Protein AF-A0A966CJL4-F1 (afdb_monomer_lite)

Structure (mmCIF, N/CA/C/O backbone):
data_AF-A0A966CJL4-F1
#
_entry.id   AF-A0A966CJL4-F1
#
loop_
_atom_site.group_PDB
_atom_site.id
_atom_site.type_symbol
_atom_site.label_atom_id
_atom_site.label_alt_id
_atom_site.label_comp_id
_atom_site.label_asym_id
_atom_site.label_entity_id
_atom_site.label_seq_id
_atom_site.pdbx_PDB_ins_code
_atom_site.Cartn_x
_atom_site.Cartn_y
_atom_site.Cartn_z
_atom_site.occupancy
_atom_site.B_iso_or_equiv
_atom_site.auth_seq_id
_atom_site.auth_comp_id
_atom_site.auth_asym_id
_atom_site.auth_atom_id
_atom_site.pdbx_PDB_model_num
ATOM 1 N N . MET A 1 1 ? -6.968 -20.086 4.602 1.00 40.25 1 MET A N 1
ATOM 2 C CA . MET A 1 1 ? -5.860 -19.150 4.318 1.00 40.25 1 MET A CA 1
ATOM 3 C C . MET A 1 1 ? -6.551 -17.837 4.102 1.00 40.25 1 MET A C 1
ATOM 5 O O . MET A 1 1 ? -7.123 -17.631 3.038 1.00 40.25 1 MET A O 1
ATOM 9 N N . ASP A 1 2 ? -6.613 -17.013 5.132 1.00 55.72 2 ASP A N 1
ATOM 10 C CA . ASP A 1 2 ? -7.594 -15.936 5.158 1.00 55.72 2 ASP A CA 1
ATOM 11 C C . ASP A 1 2 ? -6.849 -14.665 4.725 1.00 55.72 2 ASP A C 1
ATOM 13 O O . ASP A 1 2 ? -6.603 -13.750 5.497 1.00 55.72 2 ASP A O 1
ATOM 17 N N . GLY A 1 3 ? -6.373 -14.724 3.474 1.00 63.75 3 GLY A N 1
ATOM 18 C CA . GLY A 1 3 ? -5.629 -13.710 2.719 1.00 63.75 3 GLY A CA 1
ATOM 19 C C . GLY A 1 3 ? -6.378 -13.399 1.426 1.00 63.75 3 GLY A C 1
ATOM 20 O O . GLY A 1 3 ? -5.866 -13.571 0.322 1.00 63.75 3 GLY A O 1
ATOM 21 N N . LYS A 1 4 ? -7.661 -13.071 1.572 1.00 80.69 4 LYS A N 1
ATOM 22 C CA . LYS A 1 4 ? -8.558 -12.808 0.453 1.00 80.69 4 LYS A CA 1
ATOM 23 C C . LYS A 1 4 ? -8.271 -11.414 -0.098 1.00 80.69 4 LYS A C 1
ATOM 25 O O . LYS A 1 4 ? -8.328 -10.436 0.637 1.00 80.69 4 LYS A O 1
ATOM 30 N N . ILE A 1 5 ? -7.999 -11.335 -1.395 1.00 86.81 5 ILE A N 1
ATOM 31 C CA . ILE A 1 5 ? -7.859 -10.058 -2.091 1.00 86.81 5 ILE A CA 1
ATOM 32 C C . ILE A 1 5 ? -9.255 -9.447 -2.231 1.00 86.81 5 ILE A C 1
ATOM 34 O O . ILE A 1 5 ? -10.117 -10.008 -2.910 1.00 86.81 5 ILE A O 1
ATOM 38 N N . GLU A 1 6 ? -9.489 -8.321 -1.559 1.00 88.88 6 GLU A N 1
ATOM 39 C CA . GLU A 1 6 ? -10.755 -7.579 -1.658 1.00 88.88 6 GLU A CA 1
ATOM 40 C C . GLU A 1 6 ? -10.712 -6.487 -2.729 1.00 88.88 6 GLU A C 1
ATOM 42 O O . GLU A 1 6 ? -11.747 -6.113 -3.279 1.00 88.88 6 GLU A O 1
ATOM 47 N N . LEU A 1 7 ? -9.514 -6.008 -3.061 1.00 90.12 7 LEU A N 1
ATOM 48 C CA . LEU A 1 7 ? -9.294 -5.007 -4.091 1.00 90.12 7 LEU A CA 1
ATOM 49 C C . LEU A 1 7 ? -7.998 -5.302 -4.840 1.00 90.12 7 LEU A C 1
ATOM 51 O O . LEU A 1 7 ? -6.926 -5.378 -4.247 1.00 90.12 7 LEU A O 1
ATOM 55 N N . GLU A 1 8 ? -8.111 -5.391 -6.160 1.00 91.81 8 GLU A N 1
ATOM 56 C CA . GLU A 1 8 ? -6.978 -5.468 -7.071 1.00 91.81 8 GLU A CA 1
ATOM 57 C C . GLU A 1 8 ? -7.225 -4.529 -8.252 1.00 91.81 8 GLU A C 1
ATOM 59 O O . GLU A 1 8 ? -8.313 -4.505 -8.831 1.00 91.81 8 GLU A O 1
ATOM 64 N N . GLY A 1 9 ? -6.213 -3.737 -8.605 1.00 91.50 9 GLY A N 1
ATOM 65 C CA . GLY A 1 9 ? -6.263 -2.827 -9.743 1.00 91.50 9 GLY A CA 1
ATOM 66 C C . GLY A 1 9 ? -6.027 -1.369 -9.366 1.00 91.50 9 GLY A C 1
ATOM 67 O O . GLY A 1 9 ? -5.301 -1.051 -8.427 1.00 91.50 9 GLY A O 1
ATOM 68 N N . ARG A 1 10 ? -6.595 -0.462 -10.165 1.00 90.31 10 ARG A N 1
ATOM 69 C CA . ARG A 1 10 ? -6.429 0.984 -9.987 1.00 90.31 10 ARG A CA 1
ATOM 70 C C . ARG A 1 10 ? -7.544 1.534 -9.113 1.00 90.31 10 ARG A C 1
ATOM 72 O O . ARG A 1 10 ? -8.717 1.296 -9.386 1.00 90.31 10 ARG A O 1
ATOM 79 N N . ILE A 1 11 ? -7.165 2.331 -8.126 1.00 89.56 11 ILE A N 1
ATOM 80 C CA . ILE A 1 11 ? -8.104 3.123 -7.337 1.00 89.56 11 ILE A CA 1
ATOM 81 C C . ILE A 1 11 ? -8.368 4.470 -8.005 1.00 89.56 11 ILE A C 1
ATOM 83 O O . ILE A 1 11 ? -7.509 5.019 -8.701 1.00 89.56 11 ILE A O 1
ATOM 87 N N . LEU A 1 12 ? -9.564 5.007 -7.789 1.00 91.06 12 LEU A N 1
ATOM 88 C CA . LEU A 1 12 ? -9.915 6.351 -8.230 1.00 91.06 12 LEU A CA 1
ATOM 89 C C . LEU A 1 12 ? -9.420 7.378 -7.210 1.00 91.06 12 LEU A C 1
ATOM 91 O O . LEU A 1 12 ? -9.648 7.241 -6.007 1.00 91.06 12 LEU A O 1
ATOM 95 N N . ALA A 1 13 ? -8.766 8.432 -7.697 1.00 88.38 13 ALA A N 1
ATOM 96 C CA . ALA A 1 13 ? -8.285 9.513 -6.846 1.00 88.38 13 ALA A CA 1
ATOM 97 C C . ALA A 1 13 ? -9.445 10.168 -6.076 1.00 88.38 13 ALA A C 1
ATOM 99 O O . ALA A 1 13 ? -10.525 10.389 -6.624 1.00 88.38 13 ALA A O 1
ATOM 100 N N . GLY A 1 14 ? -9.217 10.465 -4.795 1.00 89.38 14 GLY A N 1
ATOM 101 C CA . GLY A 1 14 ? -10.221 11.062 -3.909 1.00 89.38 14 GLY A CA 1
ATOM 102 C C . GLY A 1 14 ? -11.334 10.110 -3.453 1.00 89.38 14 GLY A C 1
ATOM 103 O O . GLY A 1 14 ? -12.239 10.546 -2.747 1.00 89.38 14 GLY A O 1
ATOM 104 N N . SER A 1 15 ? -11.283 8.829 -3.829 1.00 91.19 15 SER A N 1
ATOM 105 C CA . SER A 1 15 ? -12.227 7.816 -3.345 1.00 91.19 15 SER A CA 1
ATOM 106 C C . SER A 1 15 ? -11.719 7.144 -2.071 1.00 91.19 15 SER A C 1
ATOM 108 O O . SER A 1 15 ? -10.515 6.983 -1.879 1.00 91.19 15 SER A O 1
ATOM 110 N N . ALA A 1 16 ? -12.651 6.717 -1.220 1.00 90.38 16 ALA A N 1
ATOM 111 C CA . ALA A 1 16 ? -12.365 5.908 -0.042 1.00 90.38 16 ALA A CA 1
ATOM 112 C C . ALA A 1 16 ? -12.912 4.492 -0.246 1.00 90.38 16 ALA A C 1
ATOM 114 O O . ALA A 1 16 ? -14.062 4.321 -0.651 1.00 90.38 16 ALA A O 1
ATOM 115 N N . TYR A 1 17 ? -12.088 3.492 0.058 1.00 90.69 17 TYR A N 1
ATOM 116 C CA . TYR A 1 17 ? -12.440 2.079 -0.039 1.00 90.69 17 TYR A CA 1
ATOM 117 C C . TYR A 1 17 ? -12.405 1.483 1.373 1.00 90.69 17 TYR A C 1
ATOM 119 O O . TYR A 1 17 ? -11.316 1.340 1.931 1.00 90.69 17 TYR A O 1
ATOM 127 N N . PRO A 1 18 ? -13.566 1.226 1.999 1.00 90.69 18 PRO A N 1
ATOM 128 C CA . PRO A 1 18 ? -13.612 0.614 3.318 1.00 90.69 18 PRO A CA 1
ATOM 129 C C . PRO A 1 18 ? -13.317 -0.886 3.218 1.00 90.69 18 PRO A C 1
ATOM 131 O O . PRO A 1 18 ? -13.856 -1.567 2.347 1.00 90.69 18 PRO A O 1
ATOM 134 N N . PHE A 1 19 ? -12.492 -1.383 4.137 1.00 89.12 19 PHE A N 1
ATOM 135 C CA . PHE A 1 19 ? -12.164 -2.799 4.291 1.00 89.12 19 PHE A CA 1
ATOM 136 C C . PHE A 1 19 ? -12.213 -3.162 5.773 1.00 89.12 19 PHE A C 1
ATOM 138 O O . PHE A 1 19 ? -11.754 -2.380 6.610 1.00 89.12 19 PHE A O 1
ATOM 145 N N . ASP A 1 20 ? -12.713 -4.354 6.085 1.00 86.69 20 ASP A N 1
ATOM 146 C CA . ASP A 1 20 ? -12.796 -4.871 7.450 1.00 86.69 20 ASP A CA 1
ATOM 147 C C . ASP A 1 20 ? -11.873 -6.086 7.603 1.00 86.69 20 ASP A C 1
ATOM 149 O O . ASP A 1 20 ? -12.067 -7.122 6.970 1.00 86.69 20 ASP A O 1
ATOM 153 N N . GLY A 1 21 ? -10.862 -5.970 8.467 1.00 83.31 21 GLY A N 1
ATOM 154 C CA . GLY A 1 21 ? -9.916 -7.046 8.770 1.00 83.31 21 GLY A CA 1
ATOM 155 C C . GLY A 1 21 ? -9.738 -7.224 10.275 1.00 83.31 21 GLY A C 1
ATOM 156 O O . GLY A 1 21 ? -9.379 -6.279 10.975 1.00 83.31 21 GLY A O 1
ATOM 157 N N . SER A 1 22 ? -9.975 -8.436 10.787 1.00 82.31 22 SER A N 1
ATOM 158 C CA . SER A 1 22 ? -9.895 -8.730 12.228 1.00 82.31 22 SER A CA 1
ATOM 159 C C . SER A 1 22 ? -8.471 -8.974 12.735 1.00 82.31 22 SER A C 1
ATOM 161 O O . SER A 1 22 ? -8.186 -8.724 13.904 1.00 82.31 22 SER A O 1
ATOM 163 N N . GLU A 1 23 ? -7.579 -9.479 11.881 1.00 86.12 23 GLU A N 1
ATOM 164 C CA . GLU A 1 23 ? -6.202 -9.829 12.256 1.00 86.12 23 GLU A CA 1
ATOM 165 C C . GLU A 1 23 ? -5.176 -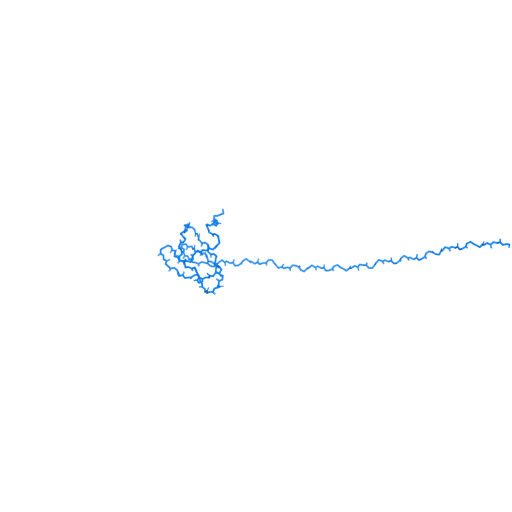8.887 11.619 1.00 86.12 23 GLU A C 1
ATOM 167 O O . GLU A 1 23 ? -4.317 -8.338 12.314 1.00 86.12 23 GLU A O 1
ATOM 172 N N . ARG A 1 24 ? -5.275 -8.679 10.302 1.00 88.06 24 ARG A N 1
ATOM 173 C CA . ARG A 1 24 ? -4.409 -7.777 9.541 1.00 88.06 24 ARG A CA 1
ATOM 174 C C . ARG A 1 24 ? -5.052 -7.335 8.230 1.00 88.06 24 ARG A C 1
ATOM 176 O O . ARG A 1 24 ? -5.895 -8.047 7.693 1.00 88.06 24 ARG A O 1
ATOM 183 N N . ILE A 1 25 ? -4.604 -6.195 7.715 1.00 90.31 25 ILE A N 1
ATOM 184 C CA . ILE A 1 25 ? -4.894 -5.694 6.367 1.00 90.31 25 ILE A CA 1
ATOM 185 C C . ILE A 1 25 ? -3.555 -5.466 5.667 1.00 90.31 25 ILE A C 1
ATOM 187 O O . ILE A 1 25 ? -2.700 -4.764 6.203 1.00 90.31 25 ILE A O 1
ATOM 191 N N . GLU A 1 26 ? -3.364 -6.059 4.492 1.00 91.94 26 GLU A N 1
ATOM 192 C CA . GLU A 1 26 ? -2.145 -5.910 3.690 1.00 91.94 26 GLU A CA 1
ATOM 193 C C . GLU A 1 26 ? -2.435 -4.978 2.511 1.00 91.94 26 GLU A C 1
ATOM 195 O O . GLU A 1 26 ? -3.437 -5.146 1.815 1.00 91.94 26 GLU A O 1
ATOM 200 N N . VAL A 1 27 ? -1.586 -3.970 2.311 1.00 92.81 27 VAL A N 1
ATOM 201 C CA . VAL A 1 27 ? -1.749 -2.983 1.242 1.00 92.81 27 VAL A CA 1
ATOM 202 C C . VAL A 1 27 ? -0.447 -2.870 0.465 1.00 92.81 27 VAL A C 1
ATOM 204 O O . VAL A 1 27 ? 0.571 -2.434 1.002 1.00 92.81 27 VAL A O 1
ATOM 207 N N . LEU A 1 28 ? -0.522 -3.212 -0.820 1.00 93.44 28 LEU A N 1
ATOM 208 C CA . LEU A 1 28 ? 0.544 -3.042 -1.797 1.00 93.44 28 LEU A CA 1
ATOM 209 C C . LEU A 1 28 ? 0.129 -1.966 -2.804 1.00 93.44 28 LEU A C 1
ATOM 211 O O . LEU A 1 28 ? -0.871 -2.115 -3.506 1.00 93.44 28 LEU A O 1
ATOM 215 N N . THR A 1 29 ? 0.907 -0.891 -2.898 1.00 93.50 29 THR A N 1
ATOM 216 C CA . THR A 1 29 ? 0.703 0.179 -3.883 1.00 93.50 29 THR A CA 1
ATOM 217 C C . THR A 1 29 ? 1.979 0.453 -4.663 1.00 93.50 29 THR A C 1
ATOM 219 O O . THR A 1 29 ? 3.081 0.364 -4.128 1.00 93.50 29 THR A O 1
ATOM 222 N N . GLY A 1 30 ? 1.827 0.808 -5.940 1.00 92.44 30 GLY A N 1
ATOM 223 C CA . GLY A 1 30 ? 2.937 1.245 -6.789 1.00 92.44 30 GLY A CA 1
ATOM 224 C C . GLY A 1 30 ? 3.362 2.702 -6.567 1.00 92.44 30 GLY A C 1
ATOM 225 O O . GLY A 1 30 ? 4.421 3.090 -7.047 1.00 92.44 30 GLY A O 1
ATOM 226 N N . ASP A 1 31 ? 2.542 3.498 -5.873 1.00 93.75 31 ASP A N 1
ATOM 227 C CA . ASP A 1 31 ? 2.856 4.876 -5.484 1.00 93.75 31 ASP A CA 1
ATOM 228 C C . ASP A 1 31 ? 2.360 5.134 -4.056 1.00 93.75 31 ASP A C 1
ATOM 230 O O . ASP A 1 31 ? 1.156 5.253 -3.801 1.00 93.75 31 ASP A O 1
ATOM 234 N N . GLY A 1 32 ? 3.299 5.192 -3.112 1.00 92.31 32 GLY A N 1
ATOM 235 C CA . GLY A 1 32 ? 3.032 5.415 -1.695 1.00 92.31 32 GLY A CA 1
ATOM 236 C C . GLY A 1 32 ? 2.463 6.798 -1.380 1.00 92.31 32 GLY A C 1
ATOM 237 O O . GLY A 1 32 ? 1.755 6.944 -0.384 1.00 92.31 32 GLY A O 1
ATOM 238 N N . SER A 1 33 ? 2.719 7.803 -2.223 1.00 94.12 33 SER A N 1
ATOM 239 C CA . SER A 1 33 ? 2.187 9.159 -2.023 1.00 94.12 33 SER A CA 1
ATOM 240 C C . SER A 1 33 ? 0.718 9.300 -2.423 1.00 94.12 33 SER A C 1
ATOM 242 O O . SER A 1 33 ? 0.03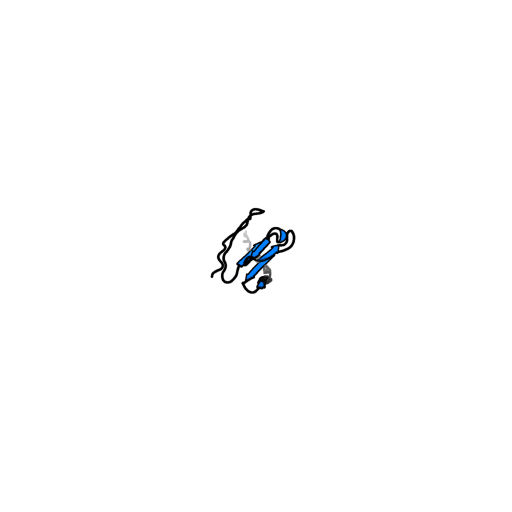1 10.206 -1.954 1.00 94.12 33 SER A O 1
ATOM 244 N N . ALA A 1 34 ? 0.230 8.395 -3.276 1.00 92.88 34 ALA A N 1
ATOM 245 C CA . ALA A 1 34 ? -1.123 8.433 -3.820 1.00 92.88 34 ALA A CA 1
ATOM 246 C C . ALA A 1 34 ? -2.171 7.795 -2.894 1.00 92.88 34 ALA A C 1
ATOM 248 O O . ALA A 1 34 ? -3.371 7.950 -3.129 1.00 92.88 34 ALA A O 1
ATOM 249 N N . VAL A 1 35 ? -1.733 7.067 -1.861 1.00 93.69 35 VAL A N 1
ATOM 250 C CA . VAL A 1 35 ? -2.609 6.298 -0.970 1.00 93.69 35 VAL A CA 1
ATOM 251 C C . VAL A 1 35 ? -2.460 6.788 0.462 1.00 93.69 35 VAL A C 1
ATOM 253 O O . VAL A 1 35 ? -1.365 6.781 1.023 1.00 93.69 35 VAL A O 1
ATOM 256 N N . GLN A 1 36 ? -3.584 7.183 1.058 1.00 93.56 36 GLN A N 1
ATOM 257 C CA . GLN A 1 36 ? -3.693 7.552 2.464 1.00 93.56 36 GLN A CA 1
ATOM 258 C C . GLN A 1 36 ? -4.453 6.471 3.230 1.00 93.56 36 GLN A C 1
ATOM 260 O O . GLN A 1 36 ? -5.494 6.000 2.772 1.00 93.56 36 GLN A O 1
ATOM 265 N N . ILE A 1 37 ? -3.964 6.124 4.420 1.00 93.50 37 ILE A N 1
ATOM 266 C CA . ILE A 1 37 ? -4.578 5.105 5.268 1.00 93.50 37 ILE A CA 1
ATOM 267 C C . ILE A 1 37 ? -5.256 5.744 6.473 1.00 93.50 37 ILE A C 1
ATOM 269 O O . ILE A 1 37 ? -4.649 6.474 7.260 1.00 93.50 37 ILE A O 1
ATOM 273 N N . ILE A 1 38 ? -6.533 5.412 6.632 1.00 91.75 38 ILE A N 1
ATOM 274 C CA . ILE A 1 38 ? -7.309 5.669 7.839 1.00 91.75 38 ILE A CA 1
ATOM 275 C C . ILE A 1 38 ? -7.638 4.302 8.429 1.00 91.75 38 ILE A C 1
ATOM 277 O O . ILE A 1 38 ? -8.369 3.524 7.824 1.00 91.75 38 ILE A O 1
ATOM 281 N N . TYR A 1 39 ? -7.084 4.004 9.599 1.00 88.81 39 TYR A N 1
ATOM 282 C CA . TYR A 1 39 ? -7.226 2.713 10.266 1.00 88.81 39 TYR A CA 1
ATOM 283 C C . TYR A 1 39 ? -7.759 2.930 11.680 1.00 88.81 39 TYR A C 1
ATOM 285 O O . TYR A 1 39 ? -7.255 3.792 12.398 1.00 88.81 39 TYR A O 1
ATOM 293 N N . ASN A 1 40 ? -8.797 2.191 12.082 1.00 87.38 40 ASN A N 1
ATOM 294 C CA . ASN A 1 40 ? -9.470 2.373 13.378 1.00 87.38 40 ASN A CA 1
ATOM 295 C C . ASN A 1 40 ? -9.796 3.847 13.678 1.00 87.38 40 ASN A C 1
ATOM 297 O O . AS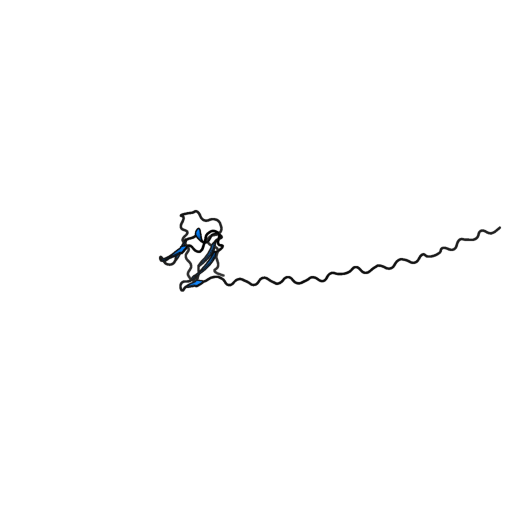N A 1 40 ? -9.460 4.376 14.737 1.00 87.38 40 ASN A O 1
ATOM 301 N N . GLN A 1 41 ? -10.394 4.531 12.694 1.00 87.75 41 GLN A N 1
ATOM 302 C CA . GLN A 1 41 ? -10.767 5.954 12.761 1.00 87.75 41 GLN A CA 1
ATOM 303 C C . GLN A 1 41 ? -9.585 6.918 12.986 1.00 87.75 41 GLN A C 1
ATOM 305 O O . GLN A 1 41 ? -9.786 8.114 13.185 1.00 87.75 41 GLN A O 1
ATOM 310 N N . THR A 1 42 ? -8.352 6.416 12.911 1.00 90.44 42 THR A N 1
ATOM 311 C CA . THR A 1 42 ? -7.124 7.186 13.073 1.00 90.44 42 THR A CA 1
ATOM 312 C C . THR A 1 42 ? -6.452 7.346 11.720 1.00 90.44 42 THR A C 1
ATOM 314 O O . THR A 1 42 ? -6.211 6.378 10.999 1.00 90.44 42 THR A O 1
ATOM 317 N N . ASN A 1 43 ? -6.145 8.587 11.363 1.00 92.00 43 ASN A N 1
ATOM 318 C CA . ASN A 1 43 ? -5.418 8.888 10.142 1.00 92.00 43 ASN A CA 1
ATOM 319 C C . ASN A 1 43 ? -3.925 8.584 10.337 1.00 92.00 43 ASN A C 1
ATOM 321 O O . ASN A 1 43 ? -3.262 9.258 11.123 1.00 92.00 43 ASN A O 1
ATOM 325 N N . LEU A 1 44 ? -3.409 7.587 9.617 1.00 91.69 44 LEU A N 1
ATOM 326 C CA . LEU A 1 44 ? -1.991 7.218 9.625 1.00 91.69 44 LEU A CA 1
ATOM 327 C C . LEU A 1 44 ? -1.177 7.989 8.574 1.00 91.69 44 LEU A C 1
ATOM 329 O O . LEU A 1 44 ? 0.049 7.943 8.596 1.00 91.69 44 LEU A O 1
ATOM 333 N N . GLY A 1 45 ? -1.848 8.728 7.686 1.00 93.38 45 GLY A N 1
ATOM 334 C CA . GLY A 1 45 ? -1.221 9.511 6.628 1.00 93.38 45 GLY A CA 1
ATOM 335 C C . GLY A 1 45 ? -0.983 8.715 5.346 1.00 93.38 45 GLY A C 1
ATOM 336 O O . GLY A 1 45 ? -1.605 7.676 5.111 1.00 93.38 45 GLY A O 1
ATOM 337 N N . VAL A 1 46 ? -0.124 9.261 4.485 1.00 94.94 46 VAL A N 1
ATOM 338 C CA . VAL A 1 46 ? 0.279 8.621 3.225 1.00 94.94 46 VAL A CA 1
ATOM 339 C C . VAL A 1 46 ? 1.223 7.450 3.483 1.00 94.94 46 VAL A C 1
ATOM 341 O O . VAL A 1 46 ? 1.985 7.462 4.449 1.00 94.94 46 VAL A O 1
ATOM 344 N N . MET A 1 47 ? 1.175 6.437 2.622 1.00 93.81 47 MET A N 1
ATOM 345 C CA . MET A 1 47 ? 1.956 5.209 2.797 1.00 93.81 47 MET A CA 1
ATOM 346 C C . MET A 1 47 ? 3.453 5.389 2.517 1.00 93.81 47 MET A C 1
ATOM 348 O O . MET A 1 47 ? 4.266 4.647 3.063 1.00 93.81 47 MET A O 1
ATOM 352 N N . GLY A 1 48 ? 3.827 6.356 1.679 1.00 93.62 48 GLY A N 1
ATOM 353 C CA . GLY A 1 48 ? 5.221 6.611 1.327 1.00 93.62 48 GLY A CA 1
ATOM 354 C C . GLY A 1 48 ? 5.406 7.837 0.444 1.00 93.62 48 GLY A C 1
ATOM 355 O O . GLY A 1 48 ? 4.607 8.776 0.471 1.00 93.62 48 GLY A O 1
ATOM 356 N N . THR A 1 49 ? 6.487 7.831 -0.330 1.00 95.50 49 THR A N 1
ATOM 357 C CA . THR A 1 49 ? 6.870 8.934 -1.218 1.00 95.50 49 THR A CA 1
ATOM 358 C C . THR A 1 49 ? 6.384 8.734 -2.658 1.00 95.50 49 THR A C 1
ATOM 360 O O . THR A 1 49 ? 5.826 7.695 -3.013 1.00 95.50 49 THR A O 1
ATOM 363 N N . PHE A 1 50 ? 6.539 9.768 -3.492 1.00 94.12 50 PHE A N 1
ATOM 364 C CA . PHE A 1 50 ? 6.087 9.752 -4.884 1.00 94.12 50 PHE A CA 1
ATOM 365 C C . PHE A 1 50 ? 6.813 8.684 -5.704 1.00 94.12 50 PHE A C 1
ATOM 367 O O . PHE A 1 50 ? 8.042 8.688 -5.787 1.00 94.12 50 PHE A O 1
ATOM 374 N N . GLY A 1 51 ? 6.039 7.792 -6.327 1.00 93.44 51 GLY A N 1
ATOM 375 C CA . GLY A 1 51 ? 6.546 6.688 -7.148 1.00 93.44 51 GLY A CA 1
ATOM 376 C C . GLY A 1 51 ? 7.201 5.551 -6.355 1.00 93.44 51 GLY A C 1
ATOM 377 O O . GLY A 1 51 ? 7.810 4.662 -6.949 1.00 93.44 51 GLY A O 1
ATOM 378 N N . GLU A 1 52 ? 7.103 5.574 -5.025 1.00 93.31 52 GLU A N 1
ATOM 379 C CA . GLU A 1 52 ? 7.601 4.500 -4.174 1.00 93.31 52 GLU A CA 1
ATOM 380 C C . GLU A 1 52 ? 6.617 3.330 -4.165 1.00 93.31 52 GLU A C 1
ATOM 382 O O . GLU A 1 52 ? 5.440 3.502 -3.849 1.00 93.31 52 GLU A O 1
ATOM 387 N N . VAL A 1 53 ? 7.113 2.126 -4.458 1.00 93.81 53 VAL A N 1
ATOM 388 C CA . VAL A 1 53 ? 6.345 0.896 -4.252 1.00 93.81 53 VAL A CA 1
ATOM 389 C C . VAL A 1 53 ? 6.364 0.569 -2.763 1.00 93.81 53 VAL A C 1
ATOM 391 O O . VAL A 1 53 ? 7.421 0.271 -2.202 1.00 93.81 53 VAL A O 1
ATOM 394 N N . VAL A 1 54 ? 5.197 0.620 -2.128 1.00 94.00 54 VAL A N 1
ATOM 395 C CA . VAL A 1 54 ? 5.047 0.411 -0.687 1.00 94.00 54 VAL A CA 1
ATOM 396 C C . VAL A 1 54 ? 4.196 -0.821 -0.429 1.00 94.00 54 VAL A C 1
ATOM 398 O O . VAL A 1 54 ? 3.121 -0.970 -1.005 1.00 94.00 54 VAL A O 1
ATOM 401 N N . ASP A 1 55 ? 4.682 -1.668 0.473 1.00 94.44 55 ASP A N 1
ATOM 402 C CA . ASP A 1 55 ? 4.002 -2.857 0.977 1.00 94.44 55 ASP A CA 1
ATOM 403 C C . ASP A 1 55 ? 3.978 -2.788 2.509 1.00 94.44 55 ASP A C 1
ATOM 405 O O . ASP A 1 55 ? 5.038 -2.791 3.152 1.00 94.44 55 ASP A O 1
ATOM 409 N N . LEU A 1 56 ? 2.785 -2.631 3.085 1.00 93.25 56 LEU A N 1
ATOM 410 C CA . LEU A 1 56 ? 2.579 -2.491 4.525 1.00 93.25 56 LEU A CA 1
ATOM 411 C C . LEU A 1 56 ? 1.444 -3.386 5.011 1.00 93.25 56 LEU A C 1
ATOM 413 O O . LEU A 1 56 ? 0.405 -3.533 4.370 1.00 93.25 56 LEU A O 1
ATOM 417 N N . ILE A 1 57 ? 1.641 -3.924 6.210 1.00 92.69 57 ILE A N 1
ATOM 418 C CA . ILE A 1 57 ? 0.699 -4.786 6.911 1.00 92.69 57 ILE A CA 1
ATOM 419 C C . ILE A 1 57 ? 0.218 -4.040 8.154 1.00 92.69 57 ILE A C 1
ATOM 421 O O . ILE A 1 57 ? 0.994 -3.773 9.073 1.00 92.69 57 ILE A O 1
ATOM 425 N N . TYR A 1 58 ? -1.066 -3.712 8.196 1.00 91.12 58 TYR A N 1
ATOM 426 C CA . TYR A 1 58 ? -1.718 -3.049 9.318 1.00 91.12 58 TYR A CA 1
ATOM 427 C C . TYR A 1 58 ? -2.306 -4.097 10.253 1.00 91.12 58 TYR A C 1
ATOM 429 O O . TYR A 1 58 ? -3.188 -4.855 9.858 1.00 91.12 58 TYR A O 1
ATOM 437 N N . THR A 1 59 ? -1.835 -4.135 11.496 1.00 89.12 59 THR A N 1
ATOM 438 C CA . THR A 1 59 ? -2.4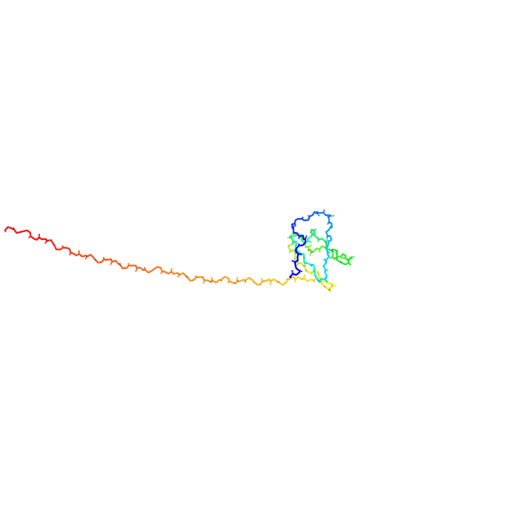01 -4.973 12.560 1.00 89.12 59 THR A CA 1
ATOM 439 C C . THR A 1 59 ? -2.997 -4.089 13.658 1.00 89.12 59 THR A C 1
ATOM 441 O O . THR A 1 59 ? -2.626 -2.916 13.770 1.00 89.12 59 THR A O 1
ATOM 444 N N . PRO A 1 60 ? -3.842 -4.633 14.553 1.00 84.25 60 PRO A N 1
ATOM 445 C CA . PRO A 1 60 ? -4.370 -3.874 15.688 1.00 84.25 60 PRO A CA 1
ATOM 446 C C . PRO A 1 60 ? -3.294 -3.281 16.609 1.00 84.25 60 PRO A C 1
ATOM 448 O O . PRO A 1 60 ? -3.581 -2.369 17.380 1.00 84.25 60 PRO A O 1
ATOM 451 N N . LYS A 1 61 ? -2.066 -3.817 16.574 1.00 84.31 61 LYS A N 1
ATOM 452 C CA . LYS A 1 61 ? -0.972 -3.420 17.469 1.00 84.31 61 LYS A CA 1
ATOM 453 C C . LYS A 1 61 ? 0.048 -2.508 16.798 1.00 84.31 61 LYS A C 1
ATOM 455 O O . LYS A 1 61 ? 0.611 -1.646 17.465 1.00 84.31 61 LYS A O 1
ATOM 460 N N . ASN A 1 62 ? 0.354 -2.746 15.526 1.00 85.44 62 ASN A N 1
ATOM 461 C CA . ASN A 1 62 ? 1.426 -2.059 14.812 1.00 85.44 62 ASN A CA 1
ATOM 462 C C . ASN A 1 62 ? 1.264 -2.148 13.288 1.00 85.44 62 ASN A C 1
ATOM 464 O O . ASN A 1 62 ? 0.499 -2.960 12.765 1.00 85.44 62 ASN A O 1
ATOM 468 N N . VAL A 1 63 ? 2.032 -1.312 12.590 1.00 89.81 63 VAL A N 1
ATOM 469 C CA . VAL A 1 63 ? 2.247 -1.405 11.144 1.00 89.81 63 VAL A CA 1
ATOM 470 C C . VAL A 1 63 ? 3.574 -2.121 10.908 1.00 89.81 63 VAL A C 1
ATOM 472 O O . VAL A 1 63 ? 4.589 -1.755 11.503 1.00 89.81 63 VAL A O 1
ATOM 475 N N . LEU A 1 64 ? 3.567 -3.149 10.064 1.00 88.81 64 LEU A N 1
ATOM 476 C CA . LEU A 1 64 ? 4.731 -3.967 9.735 1.00 88.81 64 LEU A CA 1
ATOM 477 C C . LEU A 1 64 ? 5.067 -3.830 8.253 1.00 88.81 64 LEU A C 1
ATOM 479 O O . LEU A 1 64 ? 4.184 -3.661 7.418 1.00 88.81 64 LEU A O 1
ATOM 483 N N . LYS A 1 65 ? 6.351 -3.972 7.928 1.00 89.00 65 LYS A N 1
ATOM 484 C CA . LYS A 1 65 ? 6.807 -4.198 6.557 1.00 89.00 65 LYS A CA 1
ATOM 485 C C . LYS A 1 65 ? 7.027 -5.703 6.366 1.00 89.00 65 LYS A C 1
ATOM 487 O O . LYS A 1 65 ? 7.678 -6.305 7.230 1.00 89.00 65 LYS A O 1
ATOM 492 N N . PRO A 1 66 ? 6.512 -6.326 5.294 1.00 83.06 66 PRO A N 1
ATOM 493 C CA . PRO A 1 66 ? 6.754 -7.739 5.052 1.00 83.06 66 PRO A CA 1
ATOM 494 C C . PRO A 1 66 ? 8.251 -8.033 4.926 1.00 83.06 66 PRO A C 1
ATOM 496 O O . PRO A 1 66 ? 9.045 -7.215 4.454 1.00 83.06 66 PRO A O 1
ATOM 499 N N . THR A 1 67 ? 8.644 -9.228 5.366 1.00 80.56 67 THR A N 1
ATOM 500 C CA . THR A 1 67 ? 10.020 -9.704 5.196 1.00 80.56 67 THR A CA 1
ATOM 501 C C . THR A 1 67 ? 10.210 -10.123 3.737 1.00 80.56 67 THR A C 1
ATOM 503 O O . THR A 1 67 ? 9.424 -10.942 3.253 1.00 80.56 67 THR A O 1
ATOM 506 N N . PRO A 1 68 ? 11.219 -9.601 3.014 1.00 75.62 68 PRO A N 1
ATOM 507 C CA . PRO A 1 68 ? 11.453 -10.003 1.634 1.00 75.62 68 PRO A CA 1
ATOM 508 C C . PRO A 1 68 ? 11.780 -11.499 1.560 1.00 75.62 68 PRO A C 1
ATOM 510 O O . PRO A 1 68 ? 12.563 -12.020 2.356 1.00 75.62 68 PRO A O 1
ATOM 513 N N . THR A 1 69 ? 11.186 -12.193 0.591 1.00 80.69 69 THR A N 1
ATOM 514 C CA . THR A 1 69 ? 11.453 -13.621 0.363 1.00 80.69 69 THR A CA 1
ATOM 515 C C . THR A 1 69 ? 12.790 -13.779 -0.376 1.00 80.69 69 THR A C 1
ATOM 517 O O . THR A 1 69 ? 12.982 -13.113 -1.396 1.00 80.69 69 THR A O 1
ATOM 520 N N . PRO A 1 70 ? 13.731 -14.630 0.088 1.00 79.75 70 PRO A N 1
ATOM 521 C CA . PRO A 1 70 ? 14.987 -14.855 -0.625 1.00 79.75 70 PRO A CA 1
ATOM 522 C C . PRO A 1 70 ? 14.728 -15.526 -1.981 1.00 79.75 70 PRO A C 1
ATOM 524 O O . PRO A 1 70 ? 14.003 -16.517 -2.067 1.00 79.75 70 PRO A O 1
ATOM 527 N N . LEU A 1 71 ? 15.338 -14.997 -3.043 1.00 83.31 71 LEU A N 1
ATOM 528 C CA . LEU A 1 71 ? 15.273 -15.590 -4.380 1.00 83.31 71 LEU A CA 1
ATOM 529 C C . LEU A 1 71 ? 16.231 -16.796 -4.466 1.00 83.31 71 LEU A C 1
ATOM 531 O O . LEU A 1 71 ? 17.341 -16.710 -3.931 1.00 83.31 71 LEU A O 1
ATOM 535 N N . PRO A 1 72 ? 15.869 -17.908 -5.140 1.00 84.38 72 PRO A N 1
ATOM 536 C CA . PRO A 1 72 ? 16.816 -18.985 -5.401 1.00 84.38 72 PRO A CA 1
ATOM 537 C C . PRO A 1 72 ? 18.016 -18.481 -6.212 1.00 84.38 72 PRO A C 1
ATOM 539 O O . PRO A 1 72 ? 17.867 -17.785 -7.217 1.00 84.38 72 PRO A O 1
ATOM 542 N N . THR A 1 73 ? 19.218 -18.870 -5.792 1.00 86.88 73 THR A N 1
ATOM 543 C CA . THR A 1 73 ? 20.457 -18.575 -6.518 1.00 86.88 73 THR A CA 1
ATOM 544 C C . THR A 1 73 ? 20.521 -19.414 -7.803 1.00 86.88 73 THR A C 1
ATOM 546 O O . THR A 1 73 ? 20.345 -20.635 -7.729 1.00 86.88 73 THR A O 1
ATOM 549 N N . PRO A 1 74 ? 20.796 -18.825 -8.985 1.00 87.62 74 PRO A N 1
ATOM 550 C CA . PRO A 1 74 ? 20.958 -19.602 -10.211 1.00 87.62 74 PRO A CA 1
ATOM 551 C C . PRO A 1 74 ? 22.150 -20.563 -10.089 1.00 87.62 74 PRO A C 1
ATOM 553 O O . PRO A 1 74 ? 23.234 -20.180 -9.652 1.00 87.62 74 PRO A O 1
ATOM 556 N N . THR A 1 75 ? 21.959 -21.821 -10.492 1.00 89.06 75 THR A N 1
ATOM 557 C CA . THR A 1 75 ? 23.029 -22.832 -10.505 1.00 89.06 75 THR A CA 1
ATOM 558 C C . THR A 1 75 ? 23.756 -22.803 -11.850 1.00 89.06 75 THR A C 1
ATOM 560 O O . THR A 1 75 ? 23.119 -22.854 -12.903 1.00 89.06 75 THR A O 1
ATOM 563 N N . ALA A 1 76 ? 25.091 -22.736 -11.839 1.00 89.19 76 ALA A N 1
ATOM 564 C CA . ALA A 1 76 ? 25.886 -22.799 -13.065 1.00 89.19 76 ALA A CA 1
ATOM 565 C C . ALA A 1 76 ? 25.719 -24.172 -13.743 1.00 89.19 76 ALA A C 1
ATOM 567 O O . ALA A 1 76 ? 25.986 -25.208 -13.137 1.00 89.19 76 ALA A O 1
ATOM 568 N N . THR A 1 77 ? 25.286 -24.185 -15.006 1.00 87.69 77 THR A N 1
ATOM 569 C CA . THR A 1 77 ? 25.156 -25.423 -15.791 1.00 87.69 77 THR A CA 1
ATOM 570 C C . THR A 1 77 ? 26.501 -25.759 -16.448 1.00 87.69 77 THR A C 1
ATOM 572 O O . THR A 1 77 ? 27.049 -24.902 -17.148 1.00 87.69 77 THR A O 1
ATOM 575 N N . PRO A 1 78 ? 27.065 -26.969 -16.261 1.00 88.00 78 PRO A N 1
ATOM 576 C CA . PRO A 1 78 ? 28.318 -27.348 -16.906 1.00 88.00 78 PRO A CA 1
ATOM 577 C C . PRO A 1 78 ? 28.147 -27.452 -18.428 1.00 88.00 78 PRO A C 1
ATOM 579 O O . PRO A 1 78 ? 27.176 -28.020 -18.927 1.00 88.00 78 PRO A O 1
ATOM 582 N N . ARG A 1 79 ? 29.116 -26.923 -19.183 1.00 87.81 79 ARG A N 1
ATOM 583 C CA . ARG A 1 79 ? 29.154 -27.041 -20.646 1.00 87.81 79 ARG A CA 1
ATOM 584 C C . ARG A 1 79 ? 29.695 -28.414 -21.045 1.00 87.81 79 ARG A C 1
ATOM 586 O O . ARG A 1 79 ? 30.805 -28.769 -20.661 1.00 87.81 79 ARG A O 1
ATOM 593 N N . VAL A 1 80 ? 28.946 -29.149 -21.866 1.00 86.00 80 VAL A N 1
ATOM 594 C CA . VAL A 1 80 ? 29.419 -30.401 -22.479 1.00 86.00 80 VAL A CA 1
ATOM 595 C C . VAL A 1 80 ? 30.291 -30.070 -23.698 1.00 86.00 80 VAL A C 1
ATOM 597 O O . VAL A 1 80 ? 29.892 -29.268 -24.545 1.00 86.00 80 VAL A O 1
ATOM 600 N N . THR A 1 81 ? 31.477 -30.673 -23.796 1.00 84.56 81 THR A N 1
ATOM 601 C CA . THR A 1 81 ? 32.369 -30.538 -24.962 1.00 84.56 81 THR A CA 1
ATOM 602 C C . THR A 1 81 ? 32.134 -31.711 -25.921 1.00 84.56 81 THR A C 1
ATOM 604 O O . THR A 1 81 ? 32.168 -32.854 -25.465 1.00 84.56 81 THR A O 1
ATOM 607 N N . PRO A 1 82 ? 31.906 -31.483 -27.230 1.00 82.31 82 PRO A N 1
ATOM 608 C CA . PRO A 1 82 ? 31.750 -32.572 -28.191 1.00 82.31 82 PRO A CA 1
ATOM 609 C C . PRO A 1 82 ? 33.067 -33.344 -28.375 1.00 82.31 82 PRO A C 1
ATOM 611 O O . PRO A 1 82 ? 34.126 -32.748 -28.569 1.00 82.31 82 PRO A O 1
ATOM 614 N N . THR A 1 83 ? 33.002 -34.675 -28.326 1.00 80.31 83 THR A N 1
ATOM 615 C CA . THR A 1 83 ? 34.139 -35.565 -28.612 1.00 80.31 83 THR A CA 1
ATOM 616 C C . THR A 1 83 ? 34.305 -35.737 -30.124 1.00 80.31 83 THR A C 1
ATOM 618 O O . THR A 1 83 ? 33.329 -35.983 -30.834 1.00 80.31 83 THR A O 1
ATOM 621 N N . ALA A 1 84 ? 35.535 -35.626 -30.635 1.00 77.94 84 ALA A N 1
ATOM 622 C CA . ALA A 1 84 ? 35.823 -35.873 -32.047 1.00 77.94 84 ALA A CA 1
ATOM 623 C C . ALA A 1 84 ? 35.548 -37.345 -32.410 1.00 77.94 84 ALA A C 1
ATOM 625 O O . ALA A 1 84 ? 36.033 -38.259 -31.743 1.00 77.94 84 ALA A O 1
ATOM 626 N N . THR A 1 85 ? 34.765 -37.576 -33.465 1.00 75.56 85 THR A N 1
ATOM 627 C CA . THR A 1 85 ? 34.496 -38.921 -34.001 1.00 75.56 85 THR A CA 1
ATOM 628 C C . THR A 1 85 ? 35.652 -39.342 -34.912 1.00 75.56 85 THR A C 1
ATOM 630 O O . THR A 1 85 ? 36.100 -38.547 -35.737 1.00 75.56 85 THR A O 1
ATOM 633 N N . GLY A 1 86 ? 36.161 -40.567 -34.752 1.00 73.00 86 GLY A N 1
ATOM 634 C CA . GLY A 1 86 ? 37.303 -41.074 -35.522 1.00 73.00 86 GLY A CA 1
ATOM 635 C C . GLY A 1 86 ? 37.010 -41.223 -37.021 1.00 73.00 86 GLY A C 1
ATOM 636 O O . GLY A 1 86 ? 35.937 -41.678 -37.412 1.00 73.00 86 GLY A O 1
ATOM 637 N N . THR A 1 87 ? 37.978 -40.849 -37.860 1.00 73.75 87 THR A N 1
ATOM 638 C CA . THR A 1 87 ? 37.913 -40.946 -39.328 1.00 73.75 87 THR A CA 1
ATOM 639 C C . THR A 1 87 ? 37.982 -42.410 -39.794 1.00 73.75 87 THR A C 1
ATOM 641 O O . THR A 1 87 ? 38.859 -43.138 -39.323 1.00 73.75 87 THR A O 1
ATOM 644 N N . PRO A 1 88 ? 37.128 -42.870 -40.732 1.00 71.31 88 PRO A N 1
ATOM 645 C CA . PRO A 1 88 ? 37.227 -44.223 -41.277 1.00 71.31 88 PRO A CA 1
ATOM 646 C C . PRO A 1 88 ? 38.487 -44.391 -42.142 1.00 71.31 88 PRO A C 1
ATOM 648 O O . PRO A 1 88 ? 38.792 -43.560 -42.998 1.00 71.31 88 PRO A O 1
ATOM 651 N N . THR A 1 89 ? 39.218 -45.486 -41.934 1.00 69.62 89 THR A N 1
ATOM 652 C CA . THR A 1 89 ? 40.426 -45.848 -42.691 1.00 69.62 89 THR A CA 1
ATOM 653 C C . THR A 1 89 ? 40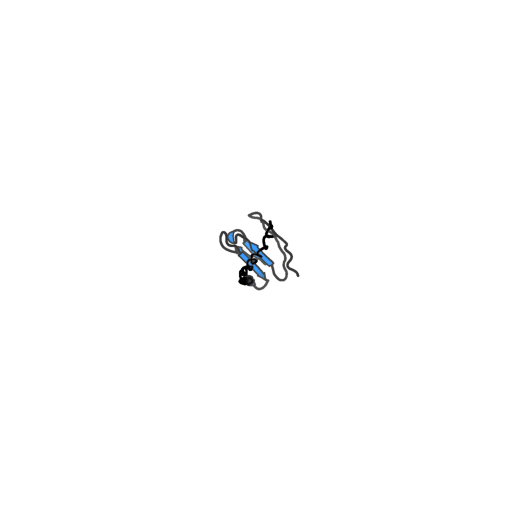.063 -46.295 -44.117 1.00 69.62 89 THR A C 1
ATOM 655 O O . THR A 1 89 ? 39.168 -47.131 -44.271 1.00 69.62 89 THR A O 1
ATOM 658 N N . PRO A 1 90 ? 40.738 -45.807 -45.178 1.00 67.81 90 PRO A N 1
ATOM 659 C CA . PRO A 1 90 ? 40.451 -46.241 -46.543 1.00 67.81 90 PRO A CA 1
ATOM 660 C C . PRO A 1 90 ? 40.862 -47.705 -46.756 1.00 67.81 90 PRO A C 1
ATOM 662 O O . PRO A 1 90 ? 41.998 -48.100 -46.491 1.00 67.81 90 PRO A O 1
ATOM 665 N N . ARG A 1 91 ? 39.928 -48.520 -47.259 1.00 68.81 91 ARG A N 1
ATOM 666 C CA . ARG A 1 91 ? 40.179 -49.908 -47.666 1.00 68.81 91 ARG A CA 1
ATOM 667 C C . ARG A 1 91 ? 40.635 -49.928 -49.125 1.00 68.81 91 ARG A C 1
ATOM 669 O O . ARG A 1 91 ? 39.869 -49.566 -50.014 1.00 68.81 91 ARG A O 1
ATOM 676 N N . TYR A 1 92 ? 41.867 -50.366 -49.375 1.00 65.94 92 TYR A N 1
ATOM 677 C CA . TYR A 1 92 ? 42.366 -50.582 -50.734 1.00 65.94 92 TYR A CA 1
ATOM 678 C C . TYR A 1 92 ? 41.636 -51.762 -51.387 1.00 65.94 92 TYR A C 1
ATOM 680 O O . TYR A 1 92 ? 41.536 -52.843 -50.802 1.00 65.94 92 TYR A O 1
ATOM 688 N N . THR A 1 93 ? 41.128 -51.548 -52.600 1.00 62.25 93 THR A N 1
ATOM 689 C CA . THR A 1 93 ? 40.524 -52.598 -53.432 1.00 62.25 93 THR A CA 1
ATOM 690 C C . THR A 1 93 ? 41.600 -53.101 -54.400 1.00 62.25 93 THR A C 1
ATOM 692 O O . THR A 1 93 ? 42.170 -52.268 -55.106 1.00 62.25 93 THR A O 1
ATOM 695 N N . PRO A 1 94 ? 41.939 -54.403 -54.444 1.00 64.44 94 PRO A N 1
ATO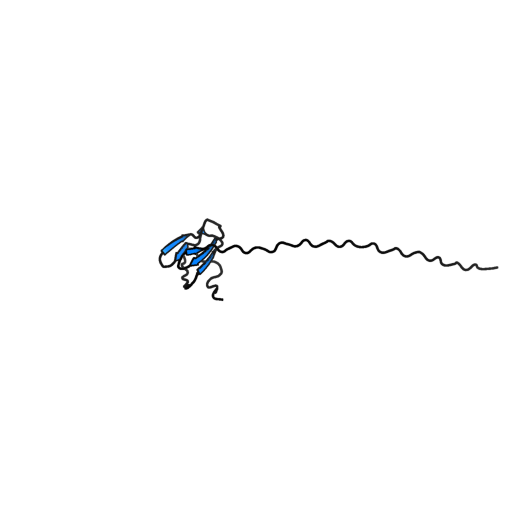M 696 C CA . PRO A 1 94 ? 42.929 -54.899 -55.394 1.00 64.44 94 PRO A CA 1
ATOM 697 C C . PRO A 1 94 ? 42.361 -54.883 -56.821 1.00 64.44 94 PRO A C 1
ATOM 699 O O . PRO A 1 94 ? 41.285 -55.422 -57.079 1.00 64.44 94 PRO A O 1
ATOM 702 N N . THR A 1 95 ? 43.094 -54.267 -57.748 1.00 65.31 95 THR A N 1
ATOM 703 C CA . THR A 1 95 ? 42.785 -54.268 -59.184 1.00 65.31 95 THR A CA 1
ATOM 704 C C . THR A 1 95 ? 43.039 -55.663 -59.771 1.00 65.31 95 THR A C 1
ATOM 706 O O . THR A 1 95 ? 44.135 -56.193 -59.580 1.00 65.31 95 THR A O 1
ATOM 709 N N . PRO A 1 96 ? 42.087 -56.280 -60.495 1.00 62.41 96 PRO A N 1
ATOM 710 C CA . PRO A 1 96 ? 42.338 -57.544 -61.176 1.00 62.41 96 PRO A CA 1
ATOM 711 C C . PRO A 1 96 ? 43.260 -57.323 -62.384 1.00 62.41 96 PRO A C 1
ATOM 713 O O . PRO A 1 96 ? 42.933 -56.581 -63.309 1.00 62.41 96 PRO A O 1
ATOM 716 N N . THR A 1 97 ? 44.423 -57.974 -62.379 1.00 63.38 97 THR A N 1
ATOM 717 C CA . THR A 1 97 ? 45.349 -58.002 -63.519 1.00 63.38 97 THR A CA 1
ATOM 718 C C . THR A 1 97 ? 44.737 -58.814 -64.661 1.00 63.38 97 THR A C 1
ATOM 720 O O . THR A 1 97 ? 44.523 -60.018 -64.521 1.00 63.38 97 THR A O 1
ATOM 723 N N . ALA A 1 98 ? 44.475 -58.174 -65.802 1.00 56.03 98 ALA A N 1
ATOM 724 C CA . ALA A 1 98 ? 44.144 -58.871 -67.041 1.00 56.03 98 ALA A CA 1
ATOM 725 C C . ALA A 1 98 ? 45.422 -59.456 -67.666 1.00 56.03 98 ALA A C 1
ATOM 727 O O . ALA A 1 98 ? 46.421 -58.755 -67.825 1.00 56.03 98 ALA A O 1
ATOM 728 N N . LYS A 1 99 ? 45.381 -60.746 -68.006 1.00 43.19 99 LYS A N 1
ATOM 729 C CA . LYS A 1 99 ? 46.468 -61.496 -68.645 1.00 43.19 99 LYS A CA 1
ATOM 730 C C . LYS A 1 99 ? 46.213 -61.629 -70.155 1.00 43.19 99 LYS A C 1
ATOM 732 O O . LYS A 1 99 ? 45.125 -62.074 -70.520 1.00 43.19 99 LYS A O 1
ATOM 737 N N . PRO A 1 100 ? 47.215 -61.341 -70.998 1.00 56.25 100 PRO A N 1
ATOM 738 C CA . PRO A 1 100 ? 47.480 -62.067 -72.241 1.00 56.25 100 PRO A CA 1
ATOM 739 C C . PRO A 1 100 ? 48.628 -63.071 -72.042 1.00 56.25 100 PRO A C 1
ATOM 741 O O . PRO A 1 100 ? 49.715 -62.650 -71.587 1.00 56.25 100 PRO A O 1
#

Radius of gyration: 35.0 Å; chains: 1; bounding box: 61×73×90 Å

Foldseek 3Di:
DPPDDPDDDDDDQPDDDDDDDQAKDKDWDQAQQRDWDQDPNRTPGTQDHGRDTGIWIDGPVDIDGDDDDDDDDDDDDDDDDDDDDDDDDDDDDDDDDDDD

Sequence (100 aa):
MDGKIELEGRILAGSAYPFDGSERIEVLTGDGSAVQIIYNQTNLGVMGTFGEVVDLIYTPKNVLKPTPTPLPTPTATPRVTPTATGTPTPRYTPTPTAKP

pLDDT: mean 84.11, std 11.65, range [40.25, 95.5]

Secondary structure (DSSP, 8-state):
-----S--SPPPTT-------SS-EEEEES-TTS-EEEETTEEEEESSSTT--EEEEE-SS-EEPPPPPPPPPPPPPPPPPPPPPPPPPPPPPPPPPPP-